Protein AF-K0VFN4-F1 (afdb_monomer_lite)

Structure (mmCIF, N/CA/C/O backbone):
data_AF-K0VFN4-F1
#
_entry.id   AF-K0VFN4-F1
#
loop_
_atom_site.group_PDB
_atom_site.id
_atom_site.type_symbol
_atom_site.label_atom_id
_atom_site.label_alt_id
_atom_site.label_comp_id
_atom_site.label_asym_id
_atom_site.label_entity_id
_atom_site.label_seq_id
_atom_site.pdbx_PDB_ins_code
_atom_site.Cartn_x
_atom_site.Cartn_y
_atom_site.Cartn_z
_atom_site.occupancy
_atom_site.B_iso_or_equiv
_atom_site.auth_seq_id
_atom_site.auth_comp_id
_atom_site.auth_asym_id
_atom_site.auth_atom_id
_atom_site.pdbx_PDB_model_num
ATOM 1 N N . LYS A 1 1 ? -16.524 -6.661 16.078 1.00 49.22 1 LYS A N 1
ATOM 2 C CA . LYS A 1 1 ? -16.972 -6.853 14.679 1.00 49.22 1 LYS A CA 1
ATOM 3 C C . LYS A 1 1 ? -15.835 -7.539 13.938 1.00 49.22 1 LYS A C 1
ATOM 5 O O . LYS A 1 1 ? -14.725 -7.024 14.002 1.00 49.22 1 LYS A O 1
ATOM 10 N N . GLN A 1 2 ? -16.067 -8.718 13.363 1.00 62.81 2 GLN A N 1
ATOM 11 C CA . GLN A 1 2 ? -15.143 -9.250 12.360 1.00 62.81 2 GLN A CA 1
ATOM 12 C C . GLN A 1 2 ? -15.271 -8.356 11.122 1.00 62.81 2 GLN A C 1
ATOM 14 O O . GLN A 1 2 ? -16.368 -7.898 10.805 1.00 62.81 2 GLN A O 1
ATOM 19 N N . HIS A 1 3 ? -14.142 -8.007 10.523 1.00 81.38 3 HIS A N 1
ATOM 20 C CA . HIS A 1 3 ? -14.084 -7.210 9.302 1.00 81.38 3 HIS A CA 1
ATOM 21 C C . HIS A 1 3 ? -13.792 -8.173 8.155 1.00 81.38 3 HIS A C 1
ATOM 23 O O . HIS A 1 3 ? -13.030 -9.114 8.368 1.00 81.38 3 HIS A O 1
ATOM 29 N N . ASP A 1 4 ? -14.389 -7.943 6.986 1.00 89.00 4 ASP A N 1
ATOM 30 C CA . ASP A 1 4 ? -14.143 -8.709 5.758 1.00 89.00 4 ASP A CA 1
ATOM 31 C C . ASP A 1 4 ? -13.223 -7.895 4.824 1.00 89.00 4 ASP A C 1
ATOM 33 O O . ASP A 1 4 ? -13.707 -7.196 3.931 1.00 89.00 4 ASP A O 1
ATOM 37 N N . PRO A 1 5 ? -11.903 -7.859 5.098 1.00 90.88 5 PRO A N 1
ATOM 38 C CA . PRO A 1 5 ? -10.933 -7.154 4.266 1.00 90.88 5 PRO A CA 1
ATOM 39 C C . PRO A 1 5 ? -10.779 -7.811 2.886 1.00 90.88 5 PRO A C 1
ATOM 41 O O . PRO A 1 5 ? -11.282 -8.904 2.619 1.00 90.88 5 PRO A O 1
ATOM 44 N N . HIS A 1 6 ? -10.016 -7.171 2.002 1.00 90.94 6 HIS A N 1
ATOM 45 C CA . HIS A 1 6 ? -9.496 -7.864 0.827 1.00 90.94 6 HIS A CA 1
ATOM 46 C C . HIS A 1 6 ? -8.668 -9.088 1.261 1.00 90.94 6 HIS A C 1
ATOM 48 O O . HIS A 1 6 ? -7.871 -8.962 2.197 1.00 90.94 6 HIS A O 1
ATOM 54 N N . PRO A 1 7 ? -8.797 -10.244 0.579 1.00 82.94 7 PRO A N 1
ATOM 55 C CA . PRO A 1 7 ? -8.041 -11.454 0.917 1.00 82.94 7 PRO A CA 1
ATOM 56 C C . PRO A 1 7 ? -6.530 -11.203 0.983 1.00 82.94 7 PRO A C 1
ATOM 58 O O . PRO A 1 7 ? -5.879 -11.574 1.956 1.00 82.94 7 PRO A O 1
ATOM 61 N N . ASP A 1 8 ? -5.999 -10.472 0.000 1.00 79.06 8 ASP A N 1
ATOM 62 C CA . ASP A 1 8 ? -4.587 -10.087 -0.074 1.00 79.06 8 ASP A CA 1
ATOM 63 C C . ASP A 1 8 ? -4.130 -9.268 1.138 1.00 79.06 8 ASP A C 1
ATOM 65 O O . ASP A 1 8 ? -3.056 -9.511 1.688 1.00 79.06 8 ASP A O 1
ATOM 69 N N . ASP A 1 9 ? -4.958 -8.325 1.592 1.00 87.94 9 ASP A N 1
ATOM 70 C CA . ASP A 1 9 ? -4.651 -7.511 2.767 1.00 87.94 9 ASP A CA 1
ATOM 71 C C . ASP A 1 9 ? -4.700 -8.354 4.042 1.00 87.94 9 ASP A C 1
ATOM 73 O O . ASP A 1 9 ? -3.823 -8.218 4.894 1.00 87.94 9 ASP A O 1
ATOM 77 N N . ALA A 1 10 ? -5.695 -9.240 4.171 1.00 88.12 10 ALA A N 1
ATOM 78 C CA . ALA A 1 10 ? -5.874 -10.098 5.340 1.00 88.12 10 ALA A CA 1
ATOM 79 C C . ALA A 1 10 ? -4.604 -10.900 5.644 1.00 88.12 10 ALA A C 1
ATOM 81 O O . ALA A 1 10 ? -4.106 -10.882 6.767 1.00 88.12 10 ALA A O 1
ATOM 82 N N . LEU A 1 11 ? -4.039 -11.530 4.613 1.00 84.94 11 LEU A N 1
ATOM 83 C CA . LEU A 1 11 ? -2.860 -12.387 4.721 1.00 84.94 11 LEU A CA 1
ATOM 84 C C . LEU A 1 11 ? -1.625 -11.606 5.167 1.00 84.94 11 LEU A C 1
ATOM 86 O O . LEU A 1 11 ? -0.914 -12.030 6.078 1.00 84.94 11 LEU A O 1
ATOM 90 N N . ILE A 1 12 ? -1.373 -10.451 4.544 1.00 84.00 12 ILE A N 1
ATOM 91 C CA . ILE A 1 12 ? -0.201 -9.627 4.859 1.00 84.00 12 ILE A CA 1
ATOM 92 C C . ILE A 1 12 ? -0.335 -8.997 6.247 1.00 84.00 12 ILE A C 1
ATOM 94 O O . ILE A 1 12 ? 0.640 -8.969 7.000 1.00 84.00 12 ILE A O 1
ATOM 98 N N . ILE A 1 13 ? -1.531 -8.526 6.613 1.00 88.50 13 ILE A N 1
ATOM 99 C CA . ILE A 1 13 ? -1.811 -7.982 7.947 1.00 88.50 13 ILE A CA 1
ATOM 100 C C . ILE A 1 13 ? -1.599 -9.061 9.015 1.00 88.50 13 ILE A C 1
ATOM 102 O O . ILE A 1 13 ? -0.969 -8.790 10.038 1.00 88.50 13 ILE A O 1
ATOM 106 N N . ASP A 1 14 ? -2.081 -10.281 8.779 1.00 85.94 14 ASP A N 1
ATOM 107 C CA . ASP A 1 14 ? -1.969 -11.391 9.726 1.00 85.94 14 ASP A CA 1
ATOM 108 C C . ASP A 1 14 ? -0.521 -11.861 9.877 1.00 85.94 14 ASP A C 1
ATOM 110 O O . ASP A 1 14 ? -0.039 -12.030 11.002 1.00 85.94 14 ASP A O 1
ATOM 114 N N . ALA A 1 15 ? 0.204 -12.006 8.766 1.00 82.94 15 ALA A N 1
ATOM 115 C CA . ALA A 1 15 ? 1.619 -12.360 8.784 1.00 82.94 15 ALA A CA 1
ATOM 116 C C . ALA A 1 15 ? 2.456 -11.312 9.525 1.00 82.94 15 ALA A C 1
ATOM 118 O O . ALA A 1 15 ? 3.245 -11.664 10.405 1.00 82.94 15 ALA A O 1
ATOM 119 N N . LEU A 1 16 ? 2.234 -10.026 9.238 1.00 83.56 16 LEU A N 1
ATOM 120 C CA . LEU A 1 16 ? 2.919 -8.936 9.923 1.00 83.56 16 LEU A CA 1
ATOM 121 C C . LEU A 1 16 ? 2.583 -8.908 11.419 1.00 83.56 16 LEU A C 1
ATOM 123 O O . LEU A 1 16 ? 3.484 -8.793 12.247 1.00 83.56 16 LEU A O 1
ATOM 127 N N . ALA A 1 17 ? 1.308 -9.042 11.786 1.00 84.31 17 ALA A N 1
ATOM 128 C CA . ALA A 1 17 ? 0.893 -9.049 13.186 1.00 84.31 17 ALA A CA 1
ATOM 129 C C . ALA A 1 17 ? 1.511 -10.224 13.963 1.00 84.31 17 ALA A C 1
ATOM 131 O O . ALA A 1 17 ? 1.925 -10.057 15.111 1.00 84.31 17 ALA A O 1
ATOM 132 N N . ASN A 1 18 ? 1.607 -11.404 13.347 1.00 81.00 18 ASN A N 1
ATOM 133 C CA . ASN A 1 18 ? 2.248 -12.570 13.954 1.00 81.00 18 ASN A CA 1
ATOM 134 C C . ASN A 1 18 ? 3.764 -12.380 14.110 1.00 81.00 18 ASN A C 1
ATOM 136 O O . ASN A 1 18 ? 4.307 -12.701 15.168 1.00 81.00 18 ASN A O 1
ATOM 140 N N . GLU A 1 19 ? 4.437 -11.792 13.119 1.00 79.88 19 GLU A N 1
ATOM 141 C CA . GLU A 1 19 ? 5.863 -11.465 13.216 1.00 79.88 19 GLU A CA 1
ATOM 142 C C . GLU A 1 19 ? 6.150 -10.386 14.276 1.00 79.88 19 GLU A C 1
ATOM 144 O O . GLU A 1 19 ? 7.112 -10.478 15.037 1.00 79.88 19 GLU A O 1
ATOM 149 N N . GLU A 1 20 ? 5.308 -9.359 14.389 1.00 78.31 20 GLU A N 1
ATOM 150 C CA . GLU A 1 20 ? 5.475 -8.340 15.430 1.00 78.31 20 GLU A CA 1
ATOM 151 C C . GLU A 1 20 ? 5.256 -8.895 16.840 1.00 78.31 20 GLU A C 1
ATOM 153 O O . GLU A 1 20 ? 5.897 -8.432 17.788 1.00 78.31 20 GLU A O 1
ATOM 158 N N . ARG A 1 21 ? 4.375 -9.894 16.981 1.00 75.06 21 ARG A N 1
ATOM 159 C CA . ARG A 1 21 ? 4.171 -10.616 18.242 1.00 75.06 21 ARG A CA 1
ATOM 160 C C . ARG A 1 21 ? 5.382 -11.467 18.617 1.00 75.06 21 ARG A C 1
ATOM 162 O O . ARG A 1 21 ? 5.698 -11.529 19.801 1.00 75.06 21 ARG A O 1
ATOM 169 N N . SER A 1 22 ? 6.057 -12.097 17.652 1.00 71.50 22 SER A N 1
ATOM 170 C CA . SER A 1 22 ? 7.244 -12.918 17.930 1.00 71.50 22 SER A CA 1
ATOM 171 C C . SER A 1 22 ? 8.485 -12.080 18.264 1.00 71.50 22 SER A C 1
ATOM 173 O O . SER A 1 22 ? 9.320 -12.516 19.050 1.00 71.50 22 SER A O 1
ATOM 175 N N . LYS A 1 23 ? 8.580 -10.845 17.751 1.00 68.12 23 LYS A N 1
ATOM 176 C CA . LYS A 1 23 ? 9.703 -9.913 17.985 1.00 68.12 23 LYS A CA 1
ATOM 177 C C . LYS A 1 23 ? 9.554 -9.012 19.232 1.00 68.12 23 LYS A C 1
ATOM 179 O O . LYS A 1 23 ? 10.126 -7.926 19.268 1.00 68.12 23 LYS A O 1
ATOM 184 N N . LEU A 1 24 ? 8.791 -9.434 20.248 1.00 56.50 24 LEU A N 1
ATOM 185 C CA . LEU A 1 24 ? 8.637 -8.756 21.555 1.00 56.50 24 LEU A CA 1
ATOM 186 C C . LEU A 1 24 ? 8.141 -7.287 21.518 1.00 56.50 24 LEU A C 1
ATOM 188 O O . LEU A 1 24 ? 8.337 -6.544 22.481 1.00 56.50 24 LEU A O 1
ATOM 192 N N . ARG A 1 25 ? 7.435 -6.836 20.465 1.00 61.25 25 ARG A N 1
ATOM 193 C CA . ARG A 1 25 ? 6.686 -5.561 20.557 1.00 61.25 25 ARG A CA 1
ATOM 194 C C . ARG A 1 25 ? 5.486 -5.723 21.501 1.00 61.25 25 ARG A C 1
ATOM 196 O O . ARG A 1 25 ? 4.937 -6.822 21.599 1.00 61.25 25 ARG A O 1
ATOM 203 N N . PRO A 1 26 ? 4.986 -4.638 22.130 1.00 65.75 26 PRO A N 1
ATOM 204 C CA . PRO A 1 26 ? 3.757 -4.701 22.914 1.00 65.75 26 PRO A CA 1
ATOM 205 C C . PRO A 1 26 ? 2.605 -5.260 22.068 1.00 65.75 26 PRO A C 1
ATOM 207 O O . PRO A 1 26 ? 2.091 -4.599 21.160 1.00 65.75 26 PRO A O 1
ATOM 210 N N . ALA A 1 27 ? 2.178 -6.489 22.374 1.00 61.78 27 ALA A N 1
ATOM 211 C CA . ALA A 1 27 ? 1.195 -7.233 21.585 1.00 61.78 27 ALA A CA 1
ATOM 212 C C . ALA A 1 27 ? -0.161 -6.511 21.459 1.00 61.78 27 ALA A C 1
ATOM 214 O O . ALA A 1 27 ? -0.949 -6.815 20.562 1.00 61.78 27 ALA A O 1
ATOM 215 N N . ALA A 1 28 ? -0.456 -5.569 22.361 1.00 64.12 28 ALA A N 1
ATOM 216 C CA . ALA A 1 28 ? -1.650 -4.731 22.318 1.00 64.12 28 ALA A CA 1
ATOM 217 C C . ALA A 1 28 ? -1.625 -3.722 21.153 1.00 64.12 28 ALA A C 1
ATOM 219 O O . ALA A 1 28 ? -2.634 -3.557 20.466 1.00 64.12 28 ALA A O 1
ATOM 220 N N . THR A 1 29 ? -0.474 -3.100 20.879 1.00 70.88 29 THR A N 1
ATOM 221 C CA . THR A 1 29 ? -0.319 -2.121 19.790 1.00 70.88 29 THR A CA 1
ATOM 222 C C . THR A 1 29 ? -0.407 -2.797 18.427 1.00 70.88 29 THR A C 1
ATOM 224 O O . THR A 1 29 ? -1.126 -2.316 17.553 1.00 70.88 29 THR A O 1
ATOM 227 N N . SER A 1 30 ? 0.244 -3.955 18.266 1.00 73.44 30 SER A N 1
ATOM 228 C CA . SER A 1 30 ? 0.202 -4.720 17.012 1.00 73.44 30 SER A CA 1
ATOM 229 C C . SER A 1 30 ? -1.220 -5.192 16.679 1.00 73.44 30 SER A C 1
ATOM 231 O O . SER A 1 30 ? -1.721 -4.941 15.585 1.00 73.44 30 SER A O 1
ATOM 233 N N . ARG A 1 31 ? -1.951 -5.749 17.659 1.00 78.75 31 ARG A N 1
ATOM 234 C CA . ARG A 1 31 ? -3.360 -6.149 17.472 1.00 78.75 31 ARG A CA 1
ATOM 235 C C . ARG A 1 31 ? -4.272 -4.978 17.116 1.00 78.75 31 ARG A C 1
ATOM 237 O O . ARG A 1 31 ? -5.148 -5.128 16.265 1.00 78.75 31 ARG A O 1
ATOM 244 N N . LYS A 1 32 ? -4.085 -3.821 17.759 1.00 82.38 32 LYS A N 1
ATOM 245 C CA . LYS A 1 32 ? -4.875 -2.618 17.468 1.00 82.38 32 LYS A CA 1
ATOM 246 C C . LYS A 1 32 ? -4.608 -2.112 16.049 1.00 82.38 32 LYS A C 1
ATOM 248 O O . LYS A 1 32 ? -5.561 -1.820 15.332 1.00 82.38 32 LYS A O 1
ATOM 253 N N . ASN A 1 33 ? -3.344 -2.085 15.627 1.00 83.38 33 ASN A N 1
ATOM 254 C CA . ASN A 1 33 ? -2.963 -1.706 14.267 1.00 83.38 33 ASN A CA 1
ATOM 255 C C . ASN A 1 33 ? -3.539 -2.670 13.227 1.00 83.38 33 ASN A C 1
ATOM 257 O O . ASN A 1 33 ? -4.196 -2.213 12.298 1.00 83.38 33 ASN A O 1
ATOM 261 N N . ALA A 1 34 ? -3.385 -3.982 13.424 1.00 87.06 34 ALA A N 1
ATOM 262 C CA . ALA A 1 34 ? -3.945 -4.996 12.533 1.00 87.06 34 ALA A CA 1
ATOM 263 C C . ALA A 1 34 ? -5.474 -4.881 12.422 1.00 87.06 34 ALA A C 1
ATOM 265 O O . ALA A 1 34 ? -6.039 -4.942 11.335 1.00 87.06 34 ALA A O 1
ATOM 266 N N . SER A 1 35 ? -6.165 -4.644 13.541 1.00 87.94 35 SER A N 1
ATOM 267 C CA . SER A 1 35 ? -7.615 -4.415 13.545 1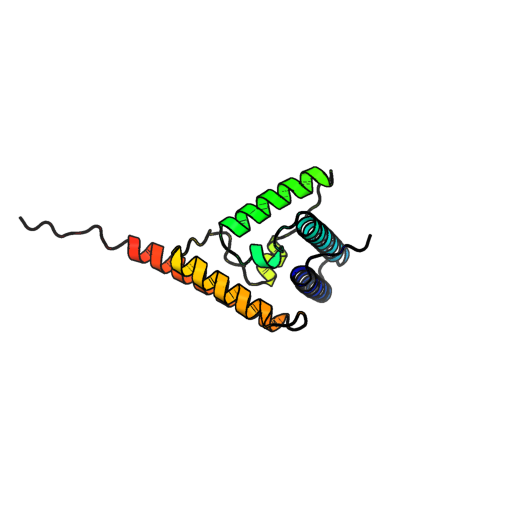.00 87.94 35 SER A CA 1
ATOM 268 C C . SER A 1 35 ? -8.009 -3.183 12.722 1.00 87.94 35 SER A C 1
ATOM 270 O O . SER A 1 35 ? -8.904 -3.258 11.881 1.00 87.94 35 SER A O 1
ATOM 272 N N . ASN A 1 36 ? -7.298 -2.066 12.899 1.00 88.56 36 ASN A N 1
ATOM 273 C CA . ASN A 1 36 ? -7.536 -0.842 12.134 1.00 88.56 36 ASN A CA 1
ATOM 274 C C . ASN A 1 36 ? -7.213 -1.015 10.637 1.00 88.56 36 ASN A C 1
ATOM 276 O O . ASN A 1 36 ? -7.934 -0.487 9.796 1.00 88.56 36 ASN A O 1
ATOM 280 N N . GLN A 1 37 ? -6.175 -1.782 10.293 1.00 90.81 37 GLN A N 1
ATOM 281 C CA . GLN A 1 37 ? -5.841 -2.110 8.903 1.00 90.81 37 GLN A CA 1
ATOM 282 C C . GLN A 1 37 ? -6.938 -2.970 8.253 1.00 90.81 37 GLN A C 1
ATOM 284 O O . GLN A 1 37 ? -7.367 -2.661 7.145 1.00 90.81 37 GLN A O 1
ATOM 289 N N . ARG A 1 38 ? -7.471 -3.986 8.954 1.00 92.50 38 ARG A N 1
ATOM 290 C CA . ARG A 1 38 ? -8.592 -4.804 8.443 1.00 92.50 38 ARG A CA 1
ATOM 291 C C . ARG A 1 38 ? -9.870 -3.986 8.270 1.00 92.50 38 ARG A C 1
ATOM 293 O O . ARG A 1 38 ? -10.584 -4.185 7.295 1.00 92.50 38 ARG A O 1
ATOM 300 N N . LYS A 1 39 ? -10.145 -3.045 9.179 1.00 91.81 39 LYS A N 1
ATOM 301 C CA . LYS A 1 39 ? -11.247 -2.081 9.032 1.00 91.81 39 LYS A CA 1
ATOM 302 C C . LYS A 1 39 ? -11.120 -1.258 7.762 1.00 91.81 39 LYS A C 1
ATOM 304 O O . LYS A 1 39 ? -12.079 -1.174 7.005 1.00 91.81 39 LYS A O 1
ATOM 309 N N . PHE A 1 40 ? -9.947 -0.666 7.549 1.00 92.62 40 PHE A N 1
ATOM 310 C CA . PHE A 1 40 ? -9.705 0.154 6.372 1.00 92.62 40 PHE A CA 1
ATOM 311 C C . PHE A 1 40 ? -9.803 -0.680 5.092 1.00 92.62 40 PHE A C 1
ATOM 313 O O . PHE A 1 40 ? -10.486 -0.280 4.162 1.00 92.62 40 PHE A O 1
ATOM 320 N N . SER A 1 41 ? -9.230 -1.884 5.068 1.00 93.56 41 SER A N 1
ATOM 321 C CA . SER A 1 41 ? -9.357 -2.796 3.925 1.00 93.56 41 SER A CA 1
ATOM 322 C C . SER A 1 41 ? -10.810 -3.213 3.650 1.00 93.56 41 SER A C 1
ATOM 324 O O . SER A 1 41 ? -11.240 -3.224 2.502 1.00 93.56 41 SER A O 1
ATOM 326 N N . ALA A 1 42 ? -11.608 -3.483 4.687 1.00 93.94 42 ALA A N 1
ATOM 327 C CA . ALA A 1 42 ? -13.031 -3.786 4.523 1.00 93.94 42 ALA A CA 1
ATOM 328 C C . ALA A 1 42 ? -13.832 -2.574 4.015 1.00 93.94 42 ALA A C 1
ATOM 330 O O . ALA A 1 42 ? -14.748 -2.729 3.211 1.00 93.94 42 ALA A O 1
ATOM 331 N N . TRP A 1 43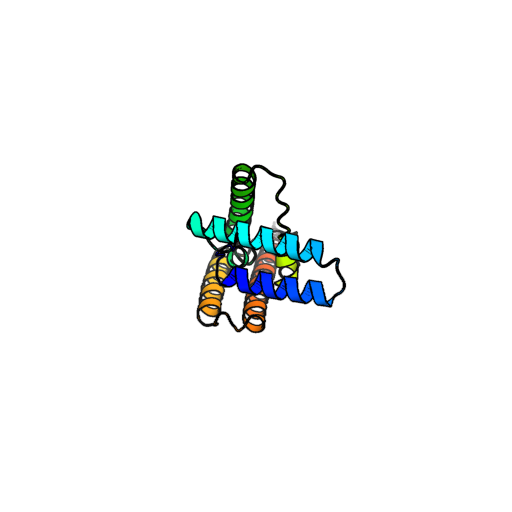 ? -13.476 -1.364 4.459 1.00 94.38 43 TRP A N 1
ATOM 332 C CA . TRP A 1 43 ? -14.034 -0.120 3.929 1.00 94.38 43 TRP A CA 1
ATOM 333 C C . TRP A 1 43 ? -13.702 0.029 2.441 1.00 94.38 43 TRP A C 1
ATOM 335 O O . TRP A 1 43 ? -14.604 0.220 1.638 1.00 94.38 43 TRP A O 1
ATOM 345 N N . LEU A 1 44 ? -12.443 -0.177 2.048 1.00 94.25 44 LEU A N 1
ATOM 346 C CA . LEU A 1 44 ? -12.024 -0.142 0.644 1.00 94.25 44 LEU A CA 1
ATOM 347 C C . LEU A 1 44 ? -12.808 -1.130 -0.218 1.00 94.25 44 LEU A C 1
ATOM 349 O O . LEU A 1 44 ? -13.334 -0.742 -1.259 1.00 94.25 44 LEU A O 1
ATOM 353 N N . LYS A 1 45 ? -12.962 -2.368 0.260 1.00 93.69 45 LYS A N 1
ATOM 354 C CA . LYS A 1 45 ? -13.745 -3.406 -0.416 1.00 93.69 45 LYS A CA 1
ATOM 355 C C . LYS A 1 45 ? -15.198 -2.976 -0.619 1.00 93.69 45 LYS A C 1
ATOM 357 O O . LYS A 1 45 ? -15.745 -3.165 -1.701 1.00 93.69 45 LYS A O 1
ATOM 362 N N . ARG A 1 46 ? -15.810 -2.374 0.404 1.00 93.88 46 ARG A N 1
ATOM 363 C CA . ARG A 1 46 ? -17.187 -1.862 0.354 1.00 93.88 46 ARG A CA 1
ATOM 364 C C . ARG A 1 46 ? -17.342 -0.704 -0.634 1.00 93.88 46 ARG A C 1
ATOM 366 O O . ARG A 1 46 ? -18.340 -0.657 -1.339 1.00 93.88 46 ARG A O 1
ATOM 373 N N . GLU A 1 47 ? -16.358 0.185 -0.707 1.00 93.38 47 GLU A N 1
ATOM 374 C CA . GLU A 1 47 ? -16.341 1.311 -1.650 1.00 93.38 47 GLU A CA 1
ATOM 375 C C . GLU A 1 47 ? -15.917 0.904 -3.079 1.00 93.38 47 GLU A C 1
ATOM 377 O O . GLU A 1 47 ? -15.769 1.765 -3.943 1.00 93.38 47 GLU A O 1
ATOM 382 N N . GLY A 1 48 ? -15.685 -0.390 -3.346 1.00 91.38 48 GLY A N 1
ATOM 383 C CA . GLY A 1 48 ? -15.255 -0.881 -4.661 1.00 91.38 48 GLY A CA 1
ATOM 384 C C . GLY A 1 48 ? -13.823 -0.483 -5.039 1.00 91.38 48 GLY A C 1
ATOM 385 O O . GLY A 1 48 ? -13.492 -0.392 -6.219 1.00 91.38 48 GLY A O 1
ATOM 386 N N . ARG A 1 49 ? -12.975 -0.212 -4.044 1.00 92.88 49 ARG A N 1
ATOM 387 C CA . ARG A 1 49 ? -11.602 0.275 -4.217 1.00 92.88 49 ARG A CA 1
ATOM 388 C C . ARG A 1 49 ? -10.600 -0.875 -4.151 1.00 92.88 49 ARG A C 1
ATOM 390 O O . ARG A 1 49 ? -10.880 -1.938 -3.605 1.00 92.88 49 ARG A O 1
ATOM 397 N N . GLU A 1 50 ? -9.408 -0.659 -4.703 1.00 88.56 50 GLU A N 1
ATOM 398 C CA . GLU A 1 50 ? -8.343 -1.666 -4.679 1.00 88.56 50 GLU A CA 1
ATOM 399 C C . GLU A 1 50 ? -7.790 -1.901 -3.261 1.00 88.56 50 GLU A C 1
ATOM 401 O O . GLU A 1 50 ? -7.885 -1.047 -2.374 1.00 88.56 50 GLU A O 1
ATOM 406 N N . SER A 1 51 ? -7.140 -3.048 -3.057 1.00 90.75 51 SER A N 1
ATOM 407 C CA . SER A 1 51 ? -6.555 -3.425 -1.767 1.00 90.75 51 SER A CA 1
ATOM 408 C C . SER A 1 51 ? -5.445 -2.468 -1.311 1.00 90.75 51 SER A C 1
ATOM 410 O O . SER A 1 51 ? -4.848 -1.728 -2.105 1.00 90.75 51 SER A O 1
ATOM 412 N N . ILE A 1 52 ? -5.147 -2.485 -0.010 1.00 90.94 52 ILE A N 1
ATOM 413 C CA . ILE A 1 52 ? -4.037 -1.724 0.574 1.00 90.94 52 ILE A CA 1
ATOM 414 C C . ILE A 1 52 ? -2.717 -2.210 -0.028 1.00 90.94 52 ILE A C 1
ATOM 416 O O . ILE A 1 52 ? -1.911 -1.398 -0.471 1.00 90.94 52 ILE A O 1
ATOM 420 N N . VAL A 1 53 ? -2.494 -3.525 -0.063 1.00 84.38 53 VAL A N 1
ATOM 421 C CA . VAL A 1 53 ? -1.242 -4.144 -0.523 1.00 84.38 53 VAL A CA 1
ATOM 422 C C . VAL A 1 53 ? -0.966 -3.821 -1.991 1.00 84.38 53 VAL A C 1
ATOM 424 O O . VAL A 1 53 ? 0.153 -3.412 -2.311 1.00 84.38 53 VAL A O 1
ATOM 427 N N . SER A 1 54 ? -1.979 -3.927 -2.862 1.00 82.88 54 SER A N 1
ATOM 428 C CA . SER A 1 54 ? -1.852 -3.599 -4.291 1.00 82.88 54 SER A CA 1
ATOM 429 C C . SER A 1 54 ? -1.398 -2.156 -4.480 1.00 82.88 54 SER A C 1
ATOM 431 O O . SER A 1 54 ? -0.467 -1.879 -5.226 1.00 82.88 54 SER A O 1
ATOM 433 N N . ARG A 1 55 ? -1.988 -1.223 -3.728 1.00 85.31 55 ARG A N 1
ATOM 434 C CA . ARG A 1 55 ? -1.703 0.207 -3.888 1.00 85.31 55 ARG A CA 1
ATOM 435 C C . ARG A 1 55 ? -0.466 0.687 -3.151 1.00 85.31 55 ARG A C 1
ATOM 437 O O . ARG A 1 55 ? 0.180 1.628 -3.594 1.00 85.31 55 ARG A O 1
ATOM 444 N N . LEU A 1 56 ? -0.086 0.029 -2.058 1.00 83.25 56 LEU A N 1
ATOM 445 C CA . LEU A 1 56 ? 1.187 0.277 -1.378 1.00 83.25 56 LEU A CA 1
ATOM 446 C C . LEU A 1 56 ? 2.395 -0.083 -2.241 1.00 83.25 56 LEU A C 1
ATOM 448 O O . LEU A 1 56 ? 3.464 0.495 -2.064 1.00 83.25 56 LEU A O 1
ATOM 452 N N . THR A 1 57 ? 2.220 -1.044 -3.140 1.00 71.69 57 THR A N 1
ATOM 453 C CA . THR A 1 57 ? 3.264 -1.566 -4.028 1.00 71.69 57 THR A CA 1
ATOM 454 C C . THR A 1 57 ? 3.017 -1.207 -5.491 1.00 71.69 57 THR A C 1
ATOM 456 O O . THR A 1 57 ? 3.726 -1.699 -6.370 1.00 71.69 57 THR A O 1
ATOM 459 N N . GLY A 1 58 ? 2.027 -0.349 -5.729 1.00 70.88 58 GLY A N 1
ATOM 460 C CA . GLY A 1 58 ? 1.587 0.140 -7.025 1.00 70.88 58 GLY A CA 1
ATOM 461 C C . GLY A 1 58 ? 2.243 1.461 -7.429 1.00 70.88 58 GLY A C 1
ATOM 462 O O . GLY A 1 58 ? 3.278 1.851 -6.876 1.00 70.88 58 GLY A O 1
ATOM 463 N N . THR A 1 59 ? 1.632 2.153 -8.391 1.00 70.88 59 THR A N 1
ATOM 464 C CA . THR A 1 59 ? 2.096 3.451 -8.910 1.00 70.88 59 THR A CA 1
ATOM 465 C C . THR A 1 59 ? 1.997 4.588 -7.896 1.00 70.88 59 THR A C 1
ATOM 467 O O . THR A 1 59 ? 1.342 4.480 -6.856 1.00 70.88 59 THR A O 1
ATOM 470 N N . ASP A 1 60 ? 2.606 5.729 -8.221 1.00 72.00 60 ASP A N 1
ATOM 471 C CA . ASP A 1 60 ? 2.445 6.961 -7.448 1.00 72.00 60 ASP A CA 1
ATOM 472 C C . ASP A 1 60 ? 0.975 7.421 -7.408 1.00 72.00 60 ASP A C 1
ATOM 474 O O . ASP A 1 60 ? 0.522 7.953 -6.395 1.00 72.00 60 ASP A O 1
ATOM 478 N N . GLU A 1 61 ? 0.196 7.213 -8.473 1.00 74.38 61 GLU A N 1
ATOM 479 C CA . GLU A 1 61 ? -1.253 7.465 -8.502 1.00 74.38 61 GLU A CA 1
ATOM 480 C C . GLU A 1 61 ? -1.992 6.529 -7.548 1.00 74.38 61 GLU A C 1
ATOM 482 O O . GLU A 1 61 ? -2.813 6.993 -6.760 1.00 74.38 61 GLU A O 1
ATOM 487 N N . GLN A 1 62 ? -1.672 5.233 -7.553 1.00 80.88 62 GLN A N 1
ATOM 488 C CA . GLN A 1 62 ? -2.276 4.263 -6.637 1.00 80.88 62 GLN A CA 1
ATOM 489 C C . GLN A 1 62 ? -1.940 4.582 -5.176 1.00 80.88 62 GLN A C 1
ATOM 491 O O . GLN A 1 62 ? -2.812 4.524 -4.305 1.00 80.88 62 GLN A O 1
ATOM 496 N N . GLN A 1 63 ? -0.701 4.989 -4.898 1.00 82.00 63 GLN A N 1
ATOM 497 C CA . GLN A 1 63 ? -0.288 5.420 -3.566 1.00 82.00 63 GLN A CA 1
ATOM 498 C C . GLN A 1 63 ? -0.971 6.721 -3.132 1.00 82.00 63 GLN A C 1
ATOM 500 O O . GLN A 1 63 ? -1.383 6.830 -1.974 1.00 82.00 63 GLN A O 1
ATOM 505 N N . ARG A 1 64 ? -1.111 7.699 -4.036 1.00 81.75 64 ARG A N 1
ATOM 506 C CA . ARG A 1 64 ? -1.851 8.947 -3.783 1.00 81.75 64 ARG A CA 1
ATOM 507 C C . ARG A 1 64 ? -3.328 8.668 -3.521 1.00 81.75 64 ARG A C 1
ATOM 509 O O . ARG A 1 64 ? -3.845 9.098 -2.494 1.00 81.75 64 ARG A O 1
ATOM 516 N N . SER A 1 65 ? -3.957 7.853 -4.364 1.00 88.12 65 SER A N 1
ATOM 517 C CA . SER A 1 65 ? -5.334 7.383 -4.189 1.00 88.12 65 SER A CA 1
ATOM 518 C C . SER A 1 65 ? -5.528 6.698 -2.832 1.00 88.12 65 SER A C 1
ATOM 520 O O . SER A 1 65 ? -6.485 6.994 -2.121 1.00 88.12 65 SER A O 1
ATOM 522 N N . LEU A 1 66 ? -4.588 5.850 -2.400 1.00 90.94 66 LEU A N 1
ATOM 523 C CA . LEU A 1 66 ? -4.650 5.212 -1.082 1.00 90.94 66 LEU A CA 1
ATOM 524 C C . LEU A 1 66 ? -4.607 6.233 0.069 1.00 90.94 66 LEU A C 1
ATOM 526 O O . LEU A 1 66 ? -5.290 6.049 1.077 1.00 90.94 66 LEU A O 1
ATOM 530 N N . GLN A 1 67 ? -3.822 7.308 -0.060 1.00 87.81 67 GLN A N 1
ATOM 531 C CA . GLN A 1 67 ? -3.784 8.380 0.941 1.00 87.81 67 GLN A CA 1
ATOM 532 C C . GLN A 1 67 ? -5.086 9.186 0.977 1.00 87.81 67 GLN A C 1
ATOM 534 O O . GLN A 1 67 ? -5.556 9.538 2.061 1.00 87.81 67 GLN A O 1
ATOM 539 N N . GLU A 1 68 ? -5.669 9.482 -0.181 1.00 90.88 68 GLU A N 1
ATOM 540 C CA . GLU A 1 68 ? -6.961 10.168 -0.289 1.00 90.88 68 GLU A CA 1
ATOM 541 C C . GLU A 1 68 ? -8.078 9.340 0.349 1.00 90.88 68 GLU A C 1
ATOM 543 O O . GLU A 1 68 ? -8.831 9.839 1.189 1.00 90.88 68 GLU A O 1
ATOM 548 N N . ASP A 1 69 ? -8.100 8.047 0.055 1.00 93.44 69 ASP A N 1
ATOM 549 C CA . ASP A 1 69 ? -9.044 7.094 0.627 1.00 93.44 69 ASP A CA 1
ATOM 550 C C . ASP A 1 69 ? -8.883 6.942 2.129 1.00 93.44 69 ASP A C 1
ATOM 552 O O . ASP A 1 69 ? -9.864 6.876 2.867 1.00 93.44 69 ASP A O 1
ATOM 556 N N . PHE A 1 70 ? -7.644 6.955 2.613 1.00 89.56 70 PHE A N 1
ATOM 557 C CA . PHE A 1 70 ? -7.382 6.931 4.042 1.00 89.56 70 PHE A CA 1
ATOM 558 C C . PHE A 1 70 ? -7.923 8.185 4.750 1.00 89.56 70 PHE A C 1
ATOM 560 O O . PHE A 1 70 ? -8.466 8.099 5.860 1.00 89.56 70 PHE A O 1
ATOM 567 N N . ARG A 1 71 ? -7.838 9.358 4.104 1.00 89.00 71 ARG A N 1
ATOM 568 C CA . ARG A 1 71 ? -8.451 10.598 4.610 1.00 89.00 71 ARG A CA 1
ATOM 569 C C . ARG A 1 71 ? -9.977 10.500 4.620 1.00 89.00 71 ARG A C 1
ATOM 571 O O . ARG A 1 71 ? -10.583 10.939 5.597 1.00 89.00 71 ARG A O 1
ATOM 578 N N . ALA A 1 72 ? -10.589 9.931 3.582 1.00 91.62 72 ALA A N 1
ATOM 579 C CA . ALA A 1 72 ? -12.037 9.721 3.514 1.00 91.62 72 ALA A CA 1
ATOM 580 C C . ALA A 1 72 ? -12.523 8.763 4.615 1.00 91.62 72 ALA A C 1
ATOM 582 O O . ALA A 1 72 ? -13.395 9.124 5.404 1.00 91.62 72 ALA A O 1
ATOM 583 N N . PHE A 1 73 ? -11.868 7.612 4.759 1.00 90.38 73 PHE A N 1
ATOM 584 C CA . PHE A 1 73 ? -12.137 6.640 5.819 1.00 90.38 73 PHE A CA 1
ATOM 585 C C . PHE A 1 73 ? -12.050 7.257 7.222 1.00 90.38 73 PHE A C 1
ATOM 587 O O . PHE A 1 73 ? -12.921 7.043 8.064 1.00 90.38 73 PHE A O 1
ATOM 594 N N . THR A 1 74 ? -11.014 8.062 7.482 1.00 86.94 74 THR A N 1
ATOM 595 C CA . THR A 1 74 ? -10.827 8.700 8.796 1.00 86.94 74 THR A CA 1
ATOM 596 C C . THR A 1 74 ? -11.922 9.727 9.098 1.00 86.94 74 THR A C 1
ATOM 598 O O . THR A 1 74 ? -12.320 9.870 10.255 1.00 86.94 74 THR A O 1
ATOM 601 N N . LYS A 1 75 ? -12.429 10.429 8.073 1.00 86.94 75 LYS A N 1
ATOM 602 C CA . LYS A 1 75 ? -13.578 11.336 8.218 1.00 86.94 75 LYS A CA 1
ATOM 603 C C . LYS A 1 75 ? -14.860 10.569 8.558 1.00 86.94 75 LYS A C 1
ATOM 605 O O . LYS A 1 75 ? -15.619 11.041 9.395 1.00 86.94 75 LYS A O 1
ATOM 610 N N . GLU A 1 76 ? -15.074 9.397 7.961 1.00 87.50 76 GLU A N 1
ATOM 611 C CA . GLU A 1 76 ? -16.273 8.576 8.186 1.00 87.50 76 GLU A CA 1
ATOM 612 C C . GLU A 1 76 ? -16.284 7.876 9.558 1.00 87.50 76 GLU A C 1
ATOM 614 O O . GLU A 1 76 ? -17.289 7.922 10.260 1.00 87.50 76 GLU A O 1
ATOM 619 N N . GLU A 1 77 ? -15.173 7.268 9.998 1.00 80.88 77 GLU A N 1
ATOM 620 C CA . GLU A 1 77 ? -15.119 6.563 11.299 1.00 80.88 77 GLU A CA 1
ATOM 621 C C . GLU A 1 77 ? -15.147 7.514 12.517 1.00 80.88 77 GLU A C 1
ATOM 623 O O . GLU A 1 77 ? -15.292 7.058 13.656 1.00 80.88 77 GLU A O 1
ATOM 628 N N . GLY A 1 78 ? -14.991 8.828 12.319 1.00 66.75 78 GLY A N 1
ATOM 629 C CA . GLY A 1 78 ? -15.213 9.840 13.361 1.00 66.75 78 GLY A CA 1
ATOM 630 C C . GLY A 1 78 ? -14.248 9.802 14.558 1.00 66.75 78 GLY A C 1
ATOM 631 O O . GLY A 1 78 ? -14.545 10.366 15.611 1.00 66.75 78 GLY A O 1
ATOM 632 N N . LYS A 1 79 ? -13.082 9.150 14.442 1.00 63.34 79 LYS A N 1
ATOM 633 C CA . LYS A 1 79 ? -12.033 9.087 15.484 1.00 63.34 79 LYS A CA 1
ATOM 634 C C . LYS A 1 79 ? -10.639 9.109 14.855 1.00 63.34 79 LYS A C 1
ATOM 636 O O . LYS A 1 79 ? -10.476 8.738 13.698 1.00 63.34 79 LYS A O 1
ATOM 641 N N . LYS A 1 80 ? -9.607 9.457 15.644 1.00 63.88 80 LYS A N 1
ATOM 642 C CA . LYS A 1 80 ? -8.181 9.239 15.308 1.00 63.88 80 LYS A CA 1
ATOM 643 C C . LYS A 1 80 ? -7.887 7.733 15.185 1.00 63.88 80 LYS A C 1
ATOM 645 O O . LYS A 1 80 ? -7.266 7.131 16.064 1.00 63.88 80 LYS A O 1
ATOM 650 N N . VAL A 1 81 ? -8.371 7.093 14.125 1.00 63.50 81 VAL A N 1
ATOM 651 C CA . VAL A 1 81 ? -7.986 5.730 13.770 1.00 63.50 81 VAL A CA 1
ATOM 652 C C . VAL A 1 81 ? -6.577 5.814 13.201 1.00 63.50 81 VAL A C 1
ATOM 654 O O . VAL A 1 81 ? -6.362 6.222 12.067 1.00 63.50 81 VAL A O 1
ATOM 657 N N . VAL A 1 82 ? -5.591 5.460 14.021 1.00 67.44 82 VAL A N 1
ATOM 658 C CA . VAL A 1 82 ? -4.215 5.321 13.549 1.00 67.44 82 VAL A CA 1
ATOM 659 C C . VAL A 1 82 ? -4.125 3.987 12.809 1.00 67.44 82 VAL A C 1
ATOM 661 O O . VAL A 1 82 ? -4.114 2.923 13.433 1.00 67.44 82 VAL A O 1
ATOM 664 N N . VAL A 1 83 ? -4.111 4.044 11.479 1.00 69.62 83 VAL A N 1
ATOM 665 C CA . VAL A 1 83 ? -3.694 2.931 10.619 1.00 69.62 83 VAL A CA 1
ATOM 666 C C . VAL A 1 83 ? -2.238 3.192 10.256 1.00 69.62 83 VAL A C 1
ATOM 668 O O . VAL A 1 83 ? -1.938 4.092 9.479 1.00 69.62 83 VAL A O 1
ATOM 671 N N . SER A 1 84 ? -1.310 2.433 10.835 1.00 75.38 84 SER A N 1
ATOM 672 C CA . SER A 1 84 ? 0.091 2.512 10.415 1.00 75.38 84 SER A CA 1
ATOM 673 C C . SER A 1 84 ? 0.265 1.726 9.114 1.00 75.38 84 SER A C 1
ATOM 675 O O . SER A 1 84 ? 0.333 0.496 9.132 1.00 75.38 84 SER A O 1
ATOM 677 N N . LEU A 1 85 ? 0.292 2.431 7.980 1.00 83.56 85 LEU A N 1
ATOM 678 C CA . LEU A 1 85 ? 0.591 1.847 6.666 1.00 83.56 85 LEU A CA 1
ATOM 679 C C . LEU A 1 85 ? 2.100 1.685 6.438 1.00 83.56 85 LEU A C 1
ATOM 681 O O . LEU A 1 85 ? 2.517 0.794 5.703 1.00 83.56 85 LEU A O 1
ATOM 685 N N . ASP A 1 86 ? 2.924 2.478 7.124 1.00 78.19 86 ASP A N 1
ATOM 686 C CA . ASP A 1 86 ? 4.388 2.426 7.012 1.00 78.19 86 ASP A CA 1
ATOM 687 C C . ASP A 1 86 ? 4.949 1.057 7.378 1.00 78.19 86 ASP A C 1
ATOM 689 O O . ASP A 1 86 ? 5.900 0.578 6.766 1.00 78.19 86 ASP A O 1
ATOM 693 N N . ARG A 1 87 ? 4.331 0.382 8.349 1.00 77.88 87 ARG A N 1
ATOM 694 C CA . ARG A 1 87 ? 4.778 -0.947 8.756 1.00 77.88 87 ARG A CA 1
ATOM 695 C C . ARG A 1 87 ? 4.480 -2.010 7.702 1.00 77.88 87 ARG A C 1
ATOM 697 O O . ARG A 1 87 ? 5.318 -2.876 7.473 1.00 77.88 87 ARG A O 1
ATOM 704 N N . LEU A 1 88 ? 3.325 -1.916 7.038 1.00 82.06 88 LEU A N 1
ATOM 705 C CA . LEU A 1 88 ? 3.001 -2.766 5.890 1.00 82.06 88 LEU A CA 1
ATOM 706 C C . LEU A 1 88 ? 3.970 -2.492 4.737 1.00 82.06 88 LEU A C 1
ATOM 708 O O . LEU A 1 88 ? 4.482 -3.437 4.148 1.00 82.06 88 LEU A O 1
ATOM 712 N N . ARG A 1 89 ? 4.305 -1.221 4.479 1.00 78.69 89 ARG A N 1
ATOM 713 C CA . ARG A 1 89 ? 5.332 -0.848 3.493 1.00 78.69 89 ARG A CA 1
ATOM 714 C C . ARG A 1 89 ? 6.679 -1.499 3.804 1.00 78.69 89 ARG A C 1
ATOM 716 O O . ARG A 1 89 ? 7.233 -2.171 2.943 1.00 78.69 89 ARG A O 1
ATOM 723 N N . GLN A 1 90 ? 7.171 -1.358 5.036 1.00 75.81 90 GLN A N 1
ATOM 724 C CA . GLN A 1 90 ? 8.435 -1.973 5.460 1.00 75.81 90 GLN A CA 1
ATOM 725 C C . GLN A 1 90 ? 8.413 -3.491 5.291 1.00 75.81 90 GLN A C 1
ATOM 727 O O . GLN A 1 90 ? 9.318 -4.089 4.716 1.00 75.81 90 GLN A O 1
ATOM 732 N N . TYR A 1 91 ? 7.331 -4.122 5.744 1.00 77.38 91 TYR A N 1
ATOM 733 C CA . TYR A 1 91 ? 7.184 -5.567 5.676 1.00 77.38 91 TYR A CA 1
ATOM 734 C C . TYR A 1 91 ? 7.181 -6.106 4.246 1.00 77.38 91 TYR A C 1
ATOM 736 O O . TYR A 1 91 ? 7.766 -7.158 3.983 1.00 77.38 91 TYR A O 1
ATOM 744 N N . LEU A 1 92 ? 6.560 -5.374 3.326 1.00 74.31 92 LEU A N 1
ATOM 745 C CA . LEU A 1 92 ? 6.524 -5.683 1.900 1.00 74.31 92 LEU A CA 1
ATOM 746 C C . LEU A 1 92 ? 7.824 -5.314 1.172 1.00 74.31 92 LEU A C 1
ATOM 748 O O . LEU A 1 92 ? 7.837 -5.358 -0.050 1.00 74.31 92 LEU A O 1
ATOM 752 N N . GLY A 1 93 ? 8.878 -4.913 1.899 1.00 63.69 93 GLY A N 1
ATOM 753 C CA . GLY A 1 93 ? 10.145 -4.428 1.345 1.00 63.69 93 GLY A CA 1
ATOM 754 C C . GLY A 1 93 ? 9.999 -3.183 0.467 1.00 63.69 93 GLY A C 1
ATOM 755 O O . GLY A 1 93 ? 10.915 -2.815 -0.265 1.00 63.69 93 GLY A O 1
ATOM 756 N N . ALA A 1 94 ? 8.889 -2.458 0.617 1.00 57.12 94 ALA A N 1
ATOM 757 C CA . ALA A 1 94 ? 8.688 -1.121 0.073 1.00 57.12 94 ALA A CA 1
ATOM 758 C C . ALA A 1 94 ? 9.390 -0.046 0.935 1.00 57.12 94 ALA A C 1
ATOM 760 O O . ALA A 1 94 ? 8.947 1.099 1.000 1.00 57.12 94 ALA A O 1
ATOM 761 N N . GLU A 1 95 ? 10.496 -0.396 1.606 1.00 46.25 95 GLU A N 1
ATOM 762 C CA . GLU A 1 95 ? 11.268 0.478 2.508 1.00 46.25 95 GLU A CA 1
ATOM 763 C C . GLU A 1 95 ? 11.859 1.718 1.804 1.00 46.25 95 GLU A C 1
ATOM 765 O O . GLU A 1 95 ? 12.242 2.684 2.457 1.00 46.25 95 GLU A O 1
ATOM 770 N N . SER A 1 96 ? 11.861 1.750 0.469 1.00 44.38 96 SER A N 1
ATOM 771 C CA . SER A 1 96 ? 12.370 2.852 -0.357 1.00 44.38 96 SER A CA 1
ATOM 772 C C . SER A 1 96 ? 11.249 3.729 -0.949 1.00 44.38 96 SER A C 1
ATOM 774 O O . SER A 1 96 ? 11.185 3.886 -2.161 1.00 44.38 96 SER A O 1
ATOM 776 N N . GLN A 1 97 ? 10.344 4.288 -0.138 1.00 48.31 97 GLN A N 1
ATOM 777 C CA . GLN A 1 97 ? 9.205 5.098 -0.639 1.00 48.31 97 GLN A CA 1
ATOM 778 C C . GLN A 1 97 ? 9.153 6.546 -0.103 1.00 48.31 97 GLN A C 1
ATOM 780 O O . GLN A 1 97 ? 8.188 7.258 -0.358 1.00 48.31 97 GLN A O 1
ATOM 785 N N . LEU A 1 98 ? 10.175 7.039 0.615 1.00 41.44 98 LEU A N 1
ATOM 786 C CA . LEU A 1 98 ? 10.294 8.490 0.889 1.00 41.44 98 LEU A CA 1
ATOM 787 C C . LEU A 1 98 ? 10.868 9.281 -0.299 1.00 41.44 98 LEU A C 1
ATOM 789 O O . LEU A 1 98 ? 10.917 10.508 -0.264 1.00 41.44 98 LEU A O 1
ATOM 793 N N . LYS A 1 99 ? 11.261 8.595 -1.374 1.00 50.28 99 LYS A N 1
ATOM 794 C CA . LYS A 1 99 ? 11.387 9.195 -2.700 1.00 50.28 99 LYS A CA 1
ATOM 795 C C . LYS A 1 99 ? 10.286 8.586 -3.560 1.00 50.28 99 LYS A C 1
ATOM 797 O O . LYS A 1 99 ? 10.286 7.375 -3.745 1.00 50.28 99 LYS A O 1
ATOM 802 N N . GLN A 1 100 ? 9.364 9.414 -4.055 1.00 57.81 100 GLN A N 1
ATOM 803 C CA . GLN A 1 100 ? 8.500 9.022 -5.168 1.00 57.81 100 GLN A CA 1
ATOM 804 C C . GLN A 1 10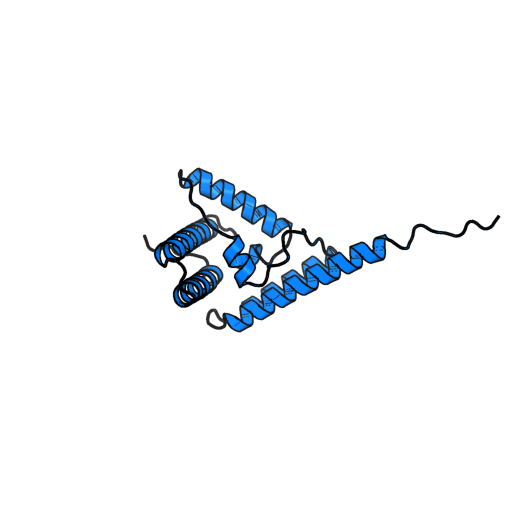0 ? 9.407 8.542 -6.301 1.00 57.81 100 GLN A C 1
ATOM 806 O O . GLN A 1 100 ? 10.295 9.277 -6.755 1.00 57.81 100 GLN A O 1
ATOM 811 N N . HIS A 1 101 ? 9.240 7.281 -6.682 1.00 64.44 101 HIS A N 1
ATOM 812 C CA . HIS A 1 101 ? 9.900 6.729 -7.847 1.00 64.44 101 HIS A CA 1
ATOM 813 C C . HIS A 1 101 ? 8.935 6.908 -8.990 1.00 64.44 101 HIS A C 1
ATOM 815 O O . HIS A 1 101 ? 7.903 6.251 -9.032 1.00 64.44 101 HIS A O 1
ATOM 821 N N . ASN A 1 102 ? 9.294 7.799 -9.899 1.00 73.25 102 ASN A N 1
ATOM 822 C CA . ASN A 1 102 ? 8.494 8.062 -11.071 1.00 73.25 102 ASN A CA 1
ATOM 823 C C . ASN A 1 102 ? 9.230 7.381 -12.243 1.00 73.25 102 ASN A C 1
ATOM 825 O O . ASN A 1 102 ? 10.132 7.973 -12.832 1.00 73.25 102 ASN A O 1
ATOM 829 N N . PRO A 1 103 ? 9.000 6.072 -12.467 1.00 80.00 103 PRO A N 1
ATOM 830 C CA . PRO A 1 103 ? 9.583 5.355 -13.599 1.00 80.00 103 PRO A CA 1
ATOM 831 C C . PRO A 1 103 ? 9.130 5.979 -14.926 1.00 80.00 103 PRO A C 1
ATOM 833 O O . PRO A 1 103 ? 8.270 6.862 -14.957 1.00 80.00 103 PRO A O 1
ATOM 836 N N . TYR A 1 104 ? 9.687 5.520 -16.043 1.00 82.50 104 TYR A N 1
ATOM 837 C CA . TYR A 1 104 ? 9.086 5.822 -17.339 1.00 82.50 104 TYR A CA 1
ATOM 838 C C . TYR A 1 104 ? 7.625 5.333 -17.376 1.00 82.50 104 TYR A C 1
ATOM 840 O O . TYR A 1 104 ? 7.334 4.274 -16.811 1.00 82.50 104 TYR A O 1
ATOM 848 N N . PRO A 1 105 ? 6.703 6.070 -18.026 1.00 79.44 105 PRO A N 1
ATOM 849 C CA . PRO A 1 105 ? 5.292 5.684 -18.086 1.00 79.44 105 PRO A CA 1
ATOM 850 C C . PRO A 1 105 ? 5.075 4.263 -18.624 1.00 79.44 105 PRO A C 1
ATOM 852 O O . PRO A 1 105 ? 4.309 3.500 -18.040 1.00 79.44 105 PRO A O 1
ATOM 855 N N . ASP A 1 106 ? 5.807 3.878 -19.672 1.00 83.44 106 ASP A N 1
ATOM 856 C CA . ASP A 1 106 ? 5.710 2.542 -20.273 1.00 83.44 106 ASP A CA 1
ATOM 857 C C . ASP A 1 106 ? 6.185 1.446 -19.308 1.00 83.44 106 ASP A C 1
ATOM 859 O O . ASP A 1 106 ? 5.520 0.421 -19.134 1.00 83.44 106 ASP A O 1
ATOM 863 N N . ASP A 1 107 ? 7.297 1.693 -18.609 1.00 83.88 107 ASP A N 1
ATOM 864 C CA . ASP A 1 107 ? 7.823 0.778 -17.595 1.00 83.88 107 ASP A CA 1
ATOM 865 C C . ASP A 1 107 ? 6.833 0.605 -16.438 1.00 83.88 107 ASP A C 1
ATOM 867 O O . ASP A 1 107 ? 6.673 -0.504 -15.930 1.00 83.88 107 ASP A O 1
ATOM 871 N N . ALA A 1 108 ? 6.151 1.679 -16.019 1.00 79.94 108 ALA A N 1
ATOM 872 C CA . ALA A 1 108 ? 5.144 1.623 -14.961 1.00 79.94 108 ALA A CA 1
ATOM 873 C C . ALA A 1 108 ? 4.024 0.637 -15.320 1.00 79.94 108 ALA A C 1
ATOM 875 O O . ALA A 1 108 ? 3.740 -0.283 -14.552 1.00 79.94 108 ALA A O 1
ATOM 876 N N . LEU A 1 109 ? 3.463 0.778 -16.525 1.00 82.94 109 LEU A N 1
ATOM 877 C CA . LEU A 1 109 ? 2.381 -0.069 -17.025 1.00 82.94 109 LEU A CA 1
ATOM 878 C C . LEU A 1 109 ? 2.814 -1.536 -17.166 1.00 82.94 109 LEU A C 1
ATOM 880 O O . LEU A 1 109 ? 2.066 -2.448 -16.795 1.00 82.94 109 LEU A O 1
ATOM 884 N N . MET A 1 110 ? 4.030 -1.788 -17.663 1.00 87.12 110 MET A N 1
ATOM 885 C CA . MET A 1 110 ? 4.565 -3.151 -17.761 1.00 87.12 110 MET A CA 1
ATOM 886 C C . MET A 1 110 ? 4.801 -3.782 -16.387 1.00 87.12 110 MET A C 1
ATOM 888 O O . MET A 1 110 ? 4.464 -4.945 -16.166 1.00 87.12 110 MET A O 1
ATOM 892 N N . ILE A 1 111 ? 5.365 -3.027 -15.442 1.00 82.94 111 ILE A N 1
ATOM 893 C CA . ILE A 1 111 ? 5.603 -3.523 -14.085 1.00 82.94 111 ILE A CA 1
ATOM 894 C C . ILE A 1 111 ? 4.271 -3.847 -13.408 1.00 82.94 111 ILE A C 1
ATOM 896 O O . ILE A 1 111 ? 4.159 -4.905 -12.790 1.00 82.94 111 ILE A O 1
ATOM 900 N N . ASP A 1 112 ? 3.262 -2.987 -13.531 1.00 78.94 112 ASP A N 1
ATOM 901 C CA . ASP A 1 112 ? 1.957 -3.192 -12.899 1.00 78.94 112 ASP A CA 1
ATOM 902 C C . ASP A 1 112 ? 1.219 -4.397 -13.470 1.00 78.94 112 ASP A C 1
ATOM 904 O O . ASP A 1 112 ? 0.745 -5.243 -12.708 1.00 78.94 112 ASP A O 1
ATOM 908 N N . SER A 1 113 ? 1.146 -4.498 -14.800 1.00 79.31 113 SER A N 1
ATOM 909 C CA . SER A 1 113 ? 0.496 -5.624 -15.477 1.00 79.31 113 SER A CA 1
ATOM 910 C C . SER A 1 113 ? 1.144 -6.951 -15.087 1.00 79.31 113 SER A C 1
ATOM 912 O O . SER A 1 113 ? 0.441 -7.859 -14.642 1.00 79.31 113 SER A O 1
ATOM 914 N N . PHE A 1 114 ? 2.477 -7.025 -15.119 1.00 85.88 114 PHE A N 1
ATOM 915 C CA . PHE A 1 114 ? 3.220 -8.212 -14.705 1.00 85.88 114 PHE A CA 1
ATOM 916 C C . PHE A 1 114 ? 3.024 -8.532 -13.218 1.00 85.88 114 PHE A C 1
ATOM 918 O O . PHE A 1 114 ? 2.781 -9.676 -12.848 1.00 85.88 114 PHE A O 1
ATOM 925 N N . THR A 1 115 ? 3.080 -7.525 -12.344 1.00 83.06 115 THR A N 1
ATOM 926 C CA . THR A 1 115 ? 2.891 -7.718 -10.897 1.00 83.06 115 THR A CA 1
ATOM 927 C C . THR A 1 115 ? 1.491 -8.244 -10.598 1.00 83.06 115 THR A C 1
ATOM 929 O O . THR A 1 115 ? 1.336 -9.184 -9.821 1.00 83.06 115 THR A O 1
ATOM 932 N N . LYS A 1 116 ? 0.465 -7.672 -11.235 1.00 80.44 116 LYS A N 1
ATOM 933 C CA . LYS A 1 116 ? -0.930 -8.093 -11.080 1.00 80.44 116 LYS A CA 1
ATOM 934 C C . LYS A 1 116 ? -1.152 -9.517 -11.586 1.00 80.44 116 LYS A C 1
ATOM 936 O O . LYS A 1 116 ? -1.847 -10.290 -10.929 1.00 80.44 116 LYS A O 1
ATOM 941 N N . GLU A 1 117 ? -0.559 -9.864 -12.722 1.00 86.12 117 GLU A N 1
ATOM 942 C CA . GLU A 1 117 ? -0.626 -11.210 -13.287 1.00 86.12 117 GLU A CA 1
ATOM 943 C C . GLU A 1 117 ? 0.083 -12.242 -12.395 1.00 86.12 117 GLU A C 1
ATOM 945 O O . GLU A 1 117 ? -0.481 -13.284 -12.070 1.00 86.12 117 GLU A O 1
ATOM 950 N N . GLU A 1 118 ? 1.293 -11.952 -11.923 1.00 86.00 118 GLU A N 1
ATOM 951 C CA . GLU A 1 118 ? 2.028 -12.865 -11.044 1.00 86.00 118 GLU A CA 1
ATOM 952 C C . GLU A 1 118 ? 1.331 -13.040 -9.687 1.00 86.00 118 GLU A C 1
ATOM 954 O O . GLU A 1 118 ? 1.272 -14.146 -9.150 1.00 86.00 118 GLU A O 1
ATOM 959 N N . LEU A 1 119 ? 0.727 -11.982 -9.141 1.00 80.31 119 LEU A N 1
ATOM 960 C CA . LEU A 1 119 ? -0.070 -12.077 -7.916 1.00 80.31 119 LEU A CA 1
ATOM 961 C C . LEU A 1 119 ? -1.369 -12.875 -8.101 1.00 80.31 119 LEU A C 1
ATOM 963 O O . LEU A 1 119 ? -1.823 -13.488 -7.133 1.00 80.31 119 LEU A O 1
ATOM 967 N N . SER A 1 120 ? -1.964 -12.889 -9.298 1.00 80.19 120 SER A N 1
ATOM 968 C CA . SER A 1 120 ? -3.191 -13.654 -9.567 1.00 80.19 120 SER A CA 1
ATOM 969 C C . SER A 1 120 ? -2.929 -15.157 -9.706 1.00 80.19 120 SER A C 1
ATOM 971 O O . SER A 1 120 ? -3.771 -15.963 -9.316 1.00 80.19 120 SER A O 1
ATOM 973 N N . LYS A 1 121 ? -1.739 -15.541 -10.190 1.00 85.31 121 LYS A N 1
ATOM 974 C CA . LYS A 1 121 ? -1.273 -16.940 -10.257 1.00 85.31 121 LYS A CA 1
ATOM 975 C C . LYS A 1 121 ? -0.906 -17.508 -8.888 1.00 85.31 121 LYS A C 1
ATOM 977 O O . LYS A 1 121 ? -0.928 -18.721 -8.679 1.00 85.31 121 LYS A O 1
ATOM 982 N N . LEU A 1 122 ? -0.520 -16.643 -7.955 1.00 79.81 122 LEU A N 1
ATOM 983 C CA . LEU A 1 122 ? -0.203 -17.040 -6.593 1.00 79.81 122 LEU A CA 1
ATOM 984 C C . LEU A 1 122 ? -1.503 -17.201 -5.796 1.00 79.81 122 LEU A C 1
ATOM 986 O O . LEU A 1 122 ? -2.301 -16.274 -5.694 1.00 79.81 122 LEU A O 1
ATOM 990 N N . GLY A 1 123 ? -1.695 -18.365 -5.172 1.00 67.69 123 GLY A N 1
ATOM 991 C CA . GLY A 1 123 ? -2.739 -18.535 -4.158 1.00 67.69 123 GLY A CA 1
ATOM 992 C C . GLY A 1 123 ? -2.500 -17.627 -2.943 1.00 67.69 123 GLY A C 1
ATOM 993 O O . GLY A 1 123 ? -1.381 -17.141 -2.722 1.00 67.69 123 GLY A O 1
ATOM 994 N N . SER A 1 124 ? -3.539 -17.424 -2.129 1.00 60.00 124 SER A N 1
ATOM 995 C CA . SER A 1 124 ? -3.462 -16.684 -0.856 1.00 60.00 124 SER A CA 1
ATOM 996 C C . SER A 1 124 ? -2.341 -17.192 0.055 1.00 60.00 124 SER A C 1
ATOM 998 O O . SER A 1 124 ? -1.688 -16.433 0.764 1.00 60.00 124 SER A O 1
ATOM 1000 N N . ASP A 1 125 ? -2.051 -18.483 -0.020 1.00 66.25 125 ASP A N 1
ATOM 1001 C CA . ASP A 1 125 ? -1.253 -19.165 0.994 1.00 66.25 125 ASP A CA 1
ATOM 1002 C C . ASP A 1 125 ? 0.259 -18.941 0.808 1.00 66.25 125 ASP A C 1
ATOM 1004 O O . ASP A 1 125 ? 1.066 -19.279 1.673 1.00 66.25 125 ASP A O 1
ATOM 1008 N N . SER A 1 126 ? 0.679 -18.326 -0.307 1.00 72.88 126 SER A N 1
ATOM 1009 C CA . SER A 1 126 ? 2.094 -18.127 -0.640 1.00 72.88 126 SER A CA 1
ATOM 1010 C C . SER A 1 126 ? 2.608 -16.718 -0.325 1.00 72.88 126 SER A C 1
ATOM 1012 O O . SER A 1 126 ? 3.146 -16.018 -1.186 1.00 72.88 126 SER A O 1
ATOM 1014 N N . ILE A 1 127 ? 2.490 -16.308 0.941 1.00 68.81 127 ILE A N 1
ATOM 1015 C CA . ILE A 1 127 ? 2.891 -14.973 1.432 1.00 68.81 127 ILE A CA 1
ATOM 1016 C C . ILE A 1 127 ?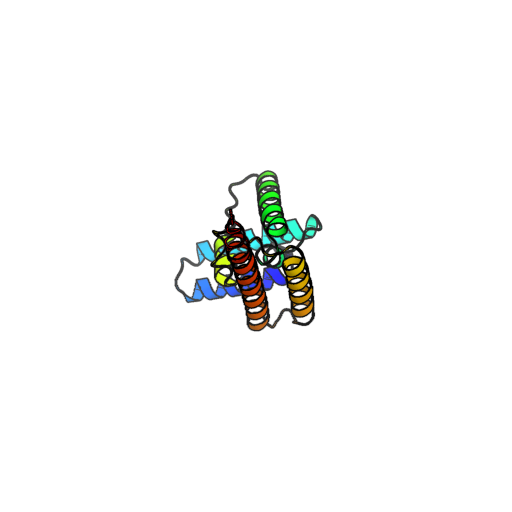 4.341 -14.629 1.060 1.00 68.81 127 ILE A C 1
ATOM 1018 O O . ILE A 1 127 ? 4.618 -13.526 0.590 1.00 68.81 127 ILE A O 1
ATOM 1022 N N . SER A 1 128 ? 5.263 -15.585 1.211 1.00 72.31 128 SER A N 1
ATOM 1023 C CA . SER A 1 128 ? 6.682 -15.384 0.890 1.00 72.31 128 SER A CA 1
ATOM 1024 C C . SER A 1 128 ? 6.910 -15.106 -0.604 1.00 72.31 128 SER A C 1
ATOM 1026 O O . SER A 1 128 ? 7.638 -14.180 -0.957 1.00 72.31 128 SER A O 1
ATOM 1028 N N . LYS A 1 129 ? 6.221 -15.831 -1.501 1.00 79.00 129 LYS A N 1
ATOM 1029 C CA . LYS A 1 129 ? 6.319 -15.597 -2.952 1.00 79.00 129 LYS A CA 1
ATOM 1030 C C . LYS A 1 129 ? 5.687 -14.267 -3.351 1.00 79.00 129 LYS A C 1
ATOM 1032 O O . LYS A 1 129 ? 6.312 -13.514 -4.092 1.00 79.00 129 LYS A O 1
ATOM 1037 N N . ARG A 1 130 ? 4.503 -13.939 -2.811 1.00 80.44 130 ARG A N 1
ATOM 1038 C CA . ARG A 1 130 ? 3.853 -12.635 -3.043 1.00 80.44 130 ARG A CA 1
ATOM 1039 C C . ARG A 1 130 ? 4.783 -11.492 -2.632 1.00 80.44 130 ARG A C 1
ATOM 1041 O O . ARG A 1 130 ? 5.013 -10.582 -3.418 1.00 80.44 130 ARG A O 1
ATOM 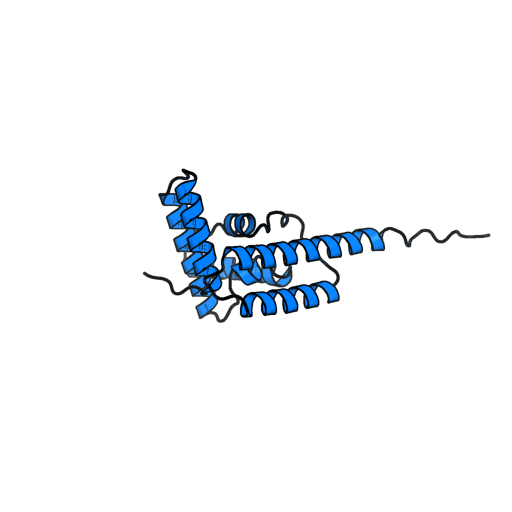1048 N N . LYS A 1 131 ? 5.398 -11.576 -1.448 1.00 72.69 131 LYS A N 1
ATOM 1049 C CA . LYS A 1 131 ? 6.384 -10.590 -0.976 1.00 72.69 131 LYS A CA 1
ATOM 1050 C C . LYS A 1 131 ? 7.564 -10.437 -1.944 1.00 72.69 131 LYS A C 1
ATOM 1052 O O . LYS A 1 131 ? 7.960 -9.313 -2.238 1.00 72.69 131 LYS A O 1
ATOM 1057 N N . SER A 1 132 ? 8.093 -11.533 -2.484 1.00 80.00 132 SER A N 1
ATOM 1058 C CA . SER A 1 132 ? 9.167 -11.485 -3.486 1.00 80.00 132 SER A CA 1
ATOM 1059 C C . SER A 1 132 ? 8.750 -10.786 -4.785 1.00 80.00 132 SER A C 1
ATOM 1061 O O . SER A 1 132 ? 9.514 -9.968 -5.296 1.00 80.00 132 SER A O 1
ATOM 1063 N N . VAL A 1 133 ? 7.539 -11.045 -5.292 1.00 82.56 133 VAL A N 1
ATOM 1064 C CA . VAL A 1 133 ? 6.990 -10.368 -6.486 1.00 82.56 133 VAL A CA 1
ATOM 1065 C C . VAL A 1 133 ? 6.881 -8.858 -6.253 1.00 82.56 133 VAL A C 1
ATOM 1067 O O . VAL A 1 133 ? 7.331 -8.059 -7.075 1.00 82.56 133 VAL A O 1
ATOM 1070 N N . LEU A 1 134 ? 6.370 -8.456 -5.090 1.00 77.38 134 LEU A N 1
ATOM 1071 C CA . LEU A 1 134 ? 6.211 -7.049 -4.715 1.00 77.38 134 LEU A CA 1
ATOM 1072 C C . LEU A 1 134 ? 7.556 -6.318 -4.544 1.00 77.38 134 LEU A C 1
ATOM 1074 O O . LEU A 1 134 ? 7.715 -5.173 -4.984 1.00 77.38 134 LEU A O 1
ATOM 1078 N N . ASN A 1 135 ? 8.552 -6.996 -3.967 1.00 76.38 135 ASN A N 1
ATOM 1079 C CA . ASN A 1 135 ? 9.927 -6.499 -3.881 1.00 76.38 135 ASN A CA 1
ATOM 1080 C C . ASN A 1 135 ? 10.537 -6.278 -5.268 1.00 76.38 135 ASN A C 1
ATOM 1082 O O . ASN A 1 135 ? 11.172 -5.251 -5.520 1.00 76.38 135 ASN A O 1
ATOM 1086 N N . LEU A 1 136 ? 10.336 -7.234 -6.177 1.00 84.62 136 LEU A N 1
ATOM 1087 C CA . LEU A 1 136 ? 10.833 -7.147 -7.545 1.00 84.62 136 LEU A CA 1
ATOM 1088 C C . LEU A 1 136 ? 10.216 -5.955 -8.286 1.00 84.62 136 LEU A C 1
ATOM 1090 O O . LEU A 1 136 ? 10.951 -5.177 -8.894 1.00 84.62 136 LEU A O 1
ATOM 1094 N N . ALA A 1 137 ? 8.897 -5.776 -8.189 1.00 81.69 137 ALA A N 1
ATOM 1095 C CA . ALA A 1 137 ? 8.192 -4.638 -8.776 1.00 81.69 137 ALA A CA 1
ATOM 1096 C C . ALA A 1 137 ? 8.743 -3.301 -8.257 1.00 81.69 137 ALA A C 1
ATOM 1098 O O . ALA A 1 137 ? 9.073 -2.402 -9.033 1.00 81.69 137 ALA A O 1
ATOM 1099 N N . SER A 1 138 ? 8.937 -3.200 -6.939 1.00 76.06 138 SER A N 1
ATOM 1100 C CA . SER A 1 138 ? 9.525 -2.017 -6.300 1.00 76.06 138 SER A CA 1
ATOM 1101 C C . SER A 1 138 ? 10.933 -1.724 -6.826 1.00 76.06 138 SER A C 1
ATOM 1103 O O . SER A 1 138 ? 11.237 -0.589 -7.188 1.00 76.06 138 SER A O 1
ATOM 1105 N N . ASN A 1 139 ? 11.786 -2.743 -6.941 1.00 80.06 139 ASN A N 1
ATOM 1106 C CA . ASN A 1 139 ? 13.142 -2.583 -7.466 1.00 80.06 139 ASN A CA 1
ATOM 1107 C C . ASN A 1 139 ? 13.164 -2.174 -8.945 1.00 80.06 139 ASN A C 1
ATOM 1109 O O . ASN A 1 139 ? 13.980 -1.335 -9.325 1.00 80.06 139 ASN A O 1
ATOM 1113 N N . LYS A 1 140 ? 12.249 -2.695 -9.770 1.00 84.62 140 LYS A N 1
ATOM 1114 C CA . LYS A 1 140 ? 12.123 -2.293 -11.180 1.00 84.62 140 LYS A CA 1
ATOM 1115 C C . LYS A 1 140 ? 11.732 -0.819 -11.320 1.00 84.62 140 LYS A C 1
ATOM 1117 O O . LYS A 1 140 ? 12.361 -0.105 -12.096 1.00 84.62 140 LYS A O 1
ATOM 1122 N N . ARG A 1 141 ? 10.782 -0.325 -10.514 1.00 82.56 141 ARG A N 1
ATOM 1123 C CA . ARG A 1 141 ? 10.405 1.104 -10.521 1.00 82.56 141 ARG A CA 1
ATOM 1124 C C . ARG A 1 141 ? 11.561 2.004 -10.097 1.00 82.56 141 ARG A C 1
ATOM 1126 O O . ARG A 1 141 ? 11.804 3.028 -10.727 1.00 82.56 141 ARG A O 1
ATOM 1133 N N . ARG A 1 142 ? 12.318 1.594 -9.072 1.00 79.69 142 ARG A N 1
ATOM 1134 C CA . ARG A 1 142 ? 13.535 2.299 -8.629 1.00 79.69 142 ARG A CA 1
ATOM 1135 C C . ARG A 1 142 ? 14.574 2.395 -9.737 1.00 79.69 142 ARG A C 1
ATOM 1137 O O . ARG A 1 142 ? 15.169 3.452 -9.923 1.00 79.69 142 ARG A O 1
ATOM 1144 N N . PHE A 1 143 ? 14.791 1.294 -10.449 1.00 82.69 143 PHE A N 1
ATOM 1145 C CA . PHE A 1 143 ? 15.749 1.237 -11.544 1.00 82.69 143 PHE A CA 1
ATOM 1146 C C . PHE A 1 143 ? 15.318 2.113 -12.726 1.00 82.69 143 PHE A C 1
ATOM 1148 O O . PHE A 1 143 ? 16.124 2.892 -13.221 1.00 82.69 143 PHE A O 1
ATOM 1155 N N . SER A 1 144 ? 14.044 2.067 -13.119 1.00 85.50 144 SER A N 1
ATOM 1156 C CA . SER A 1 144 ? 13.510 2.916 -14.191 1.00 85.50 144 SER A CA 1
ATOM 1157 C C . SER A 1 144 ? 13.545 4.412 -13.836 1.00 85.50 144 SER A C 1
ATOM 1159 O O . SER A 1 144 ? 14.022 5.230 -14.620 1.00 85.50 144 SER A O 1
ATOM 1161 N N . ASP A 1 145 ? 13.165 4.791 -12.610 1.00 83.31 145 ASP A N 1
ATOM 1162 C CA . ASP A 1 145 ? 13.303 6.177 -12.134 1.00 83.31 145 ASP A CA 1
ATOM 1163 C C . ASP A 1 145 ? 14.775 6.633 -12.101 1.00 83.31 145 ASP A C 1
ATOM 1165 O O . ASP A 1 145 ? 15.085 7.779 -12.435 1.00 83.31 145 ASP A O 1
ATOM 1169 N N . TRP A 1 146 ? 15.699 5.737 -11.736 1.00 86.06 146 TRP A N 1
ATOM 1170 C 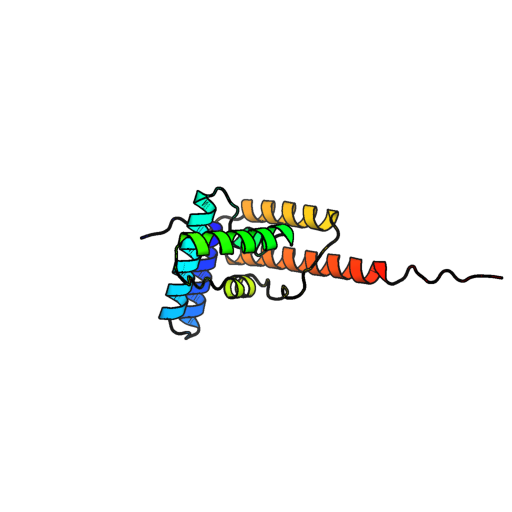CA . TRP A 1 146 ? 17.136 6.002 -11.810 1.00 86.06 146 TRP A CA 1
ATOM 1171 C C . TRP A 1 146 ? 17.610 6.214 -13.253 1.00 86.06 146 TRP A C 1
ATOM 1173 O O . TRP A 1 146 ? 18.297 7.205 -13.507 1.00 86.06 146 TRP A O 1
ATOM 1183 N N . LEU A 1 147 ? 17.202 5.352 -14.192 1.00 85.06 147 LEU A N 1
ATOM 1184 C CA . LEU A 1 147 ? 17.514 5.493 -15.619 1.00 85.06 147 LEU A CA 1
ATOM 1185 C C . LEU A 1 147 ? 17.024 6.832 -16.150 1.00 85.06 147 LEU A C 1
ATOM 1187 O O . LEU A 1 147 ? 17.786 7.558 -16.778 1.00 85.06 147 LEU A O 1
ATOM 1191 N N . ARG A 1 148 ? 15.790 7.209 -15.822 1.00 82.62 148 ARG A N 1
ATOM 1192 C CA . ARG A 1 148 ? 15.221 8.490 -16.228 1.00 82.62 148 ARG A CA 1
ATOM 1193 C C . ARG A 1 148 ? 16.019 9.673 -15.691 1.00 82.62 148 ARG A C 1
ATOM 1195 O O . ARG A 1 148 ? 16.350 10.588 -16.441 1.00 82.62 148 ARG A O 1
ATOM 1202 N N . LYS A 1 149 ? 16.372 9.657 -14.403 1.00 81.06 149 LYS A N 1
ATOM 1203 C CA . LYS A 1 149 ? 17.172 10.721 -13.772 1.00 81.06 149 LYS A CA 1
ATOM 1204 C C . LYS A 1 149 ? 18.581 10.827 -14.356 1.00 81.06 149 LYS A C 1
ATOM 1206 O O . LYS A 1 149 ? 19.119 11.927 -14.402 1.00 81.06 149 LYS A O 1
ATOM 1211 N N . LYS A 1 150 ? 19.177 9.712 -14.788 1.00 81.50 150 LYS A N 1
ATOM 1212 C CA . LYS A 1 150 ? 20.505 9.692 -15.418 1.00 81.50 150 LYS A CA 1
ATOM 1213 C C . LYS A 1 150 ? 20.469 10.056 -16.903 1.00 81.50 150 LYS A C 1
ATOM 1215 O O . LYS A 1 150 ? 21.248 10.903 -17.316 1.00 81.50 150 LYS A O 1
ATOM 1220 N N . GLY A 1 151 ? 19.519 9.525 -17.667 1.00 65.88 151 GLY A N 1
ATOM 1221 C CA . GLY A 1 151 ? 19.348 9.825 -19.093 1.00 65.88 151 GLY A CA 1
ATOM 1222 C C . GLY A 1 151 ? 18.919 11.267 -19.384 1.00 65.88 151 GLY A C 1
ATOM 1223 O O . GLY A 1 151 ? 19.218 11.788 -20.450 1.00 65.88 151 GLY A O 1
ATOM 1224 N N . SER A 1 152 ? 18.285 11.948 -18.422 1.00 58.69 152 SER A N 1
ATOM 1225 C CA . SER A 1 152 ? 17.926 13.374 -18.540 1.00 58.69 152 SER A CA 1
ATOM 1226 C C . SER A 1 152 ? 19.100 14.332 -18.272 1.00 58.69 152 SER A C 1
ATOM 1228 O O . SER A 1 152 ? 18.942 15.538 -18.434 1.00 58.69 152 SER A O 1
ATOM 1230 N N . GLY A 1 153 ? 20.249 13.827 -17.803 1.00 52.12 153 GLY A N 1
ATOM 1231 C CA . GLY A 1 153 ? 21.380 14.637 -17.337 1.00 52.12 153 GLY A CA 1
ATOM 1232 C C . GLY A 1 153 ? 22.531 14.823 -18.331 1.00 52.12 153 GLY A C 1
ATOM 1233 O O . GLY A 1 153 ? 23.438 15.589 -18.027 1.00 52.12 153 GLY A O 1
ATOM 1234 N N . GLU A 1 154 ? 22.522 14.155 -19.491 1.00 51.19 154 GLU A N 1
ATOM 1235 C CA . GLU A 1 154 ? 23.688 14.113 -20.402 1.00 51.19 154 GLU A CA 1
ATOM 1236 C C . GLU A 1 154 ? 23.450 14.702 -21.807 1.00 51.19 154 GLU A C 1
ATOM 1238 O O . GLU A 1 154 ? 24.363 14.693 -22.623 1.00 51.19 154 GLU A O 1
ATOM 1243 N N . HIS A 1 155 ? 22.280 15.281 -22.107 1.00 46.06 155 HIS A N 1
ATOM 1244 C CA . HIS A 1 155 ? 21.980 15.822 -23.450 1.00 46.06 155 HIS A CA 1
ATOM 1245 C C . HIS A 1 155 ? 22.049 17.356 -23.600 1.00 46.06 155 HIS A C 1
ATOM 1247 O O . HIS A 1 155 ? 21.620 17.879 -24.625 1.00 46.06 155 HIS A O 1
ATOM 1253 N N . SER A 1 156 ? 22.620 18.091 -22.637 1.00 46.75 156 SER A N 1
ATOM 1254 C CA . SER A 1 156 ? 22.721 19.567 -22.708 1.00 46.75 156 SER A CA 1
ATOM 1255 C C . SER A 1 156 ? 24.146 20.113 -22.842 1.00 46.75 156 SER A C 1
ATOM 1257 O O . SER A 1 156 ? 24.430 21.207 -22.362 1.00 46.75 156 SER A O 1
ATOM 1259 N N . GLN A 1 157 ? 25.043 19.395 -23.517 1.00 43.44 157 GLN A N 1
ATOM 1260 C CA . GLN A 1 157 ? 26.255 20.004 -24.074 1.00 43.44 157 GLN A CA 1
ATOM 1261 C C . GLN A 1 157 ? 26.441 19.540 -25.516 1.00 43.44 157 GLN A C 1
ATOM 1263 O O . GLN A 1 157 ? 27.144 18.576 -25.799 1.00 43.44 157 GLN A O 1
ATOM 1268 N N . SER A 1 158 ? 25.783 20.249 -26.433 1.00 41.59 158 SER A N 1
ATOM 1269 C CA . SER A 1 158 ? 26.223 20.283 -27.824 1.00 41.59 158 SER A CA 1
ATOM 1270 C C . SER A 1 158 ? 27.497 21.139 -27.867 1.00 41.59 158 SER A C 1
ATOM 1272 O O . SER A 1 158 ? 27.455 22.260 -27.354 1.00 41.59 158 SER A O 1
ATOM 1274 N N . PRO A 1 159 ? 28.627 20.662 -28.416 1.00 44.25 159 PRO A N 1
ATOM 1275 C CA . PRO A 1 159 ? 29.775 21.520 -28.665 1.00 44.25 159 PRO A CA 1
ATOM 1276 C C . PRO A 1 159 ? 29.393 22.489 -29.781 1.00 44.25 159 PRO A C 1
ATOM 1278 O O . PRO A 1 159 ? 29.096 22.068 -30.900 1.00 44.25 159 PRO A O 1
ATOM 1281 N N . ASP A 1 160 ? 29.357 23.772 -29.448 1.00 44.78 160 ASP A N 1
ATOM 1282 C CA . ASP A 1 160 ? 29.285 24.846 -30.426 1.00 44.78 160 ASP A CA 1
ATOM 1283 C C . ASP A 1 160 ? 30.653 24.896 -31.122 1.00 44.78 160 ASP A C 1
ATOM 1285 O O . ASP A 1 160 ? 31.669 25.179 -30.486 1.00 44.78 160 ASP A O 1
ATOM 1289 N N . TRP A 1 161 ? 30.704 24.514 -32.399 1.00 48.53 161 TRP A N 1
ATOM 1290 C CA . TRP A 1 161 ? 31.880 24.715 -33.241 1.00 48.53 161 TRP A CA 1
ATOM 1291 C C . TRP A 1 161 ? 31.637 25.944 -34.116 1.00 48.53 161 TRP A C 1
ATOM 1293 O O . TRP A 1 161 ? 31.025 25.840 -35.182 1.00 48.53 161 TRP A O 1
ATOM 1303 N N . GLN A 1 162 ? 32.149 27.086 -33.657 1.00 47.81 162 GLN A N 1
ATOM 1304 C CA . GLN A 1 162 ? 32.539 28.229 -34.486 1.00 47.81 162 GLN A CA 1
ATOM 1305 C C . GLN A 1 162 ? 33.936 28.692 -34.081 1.00 47.81 162 GLN A C 1
ATOM 1307 O O . GLN A 1 162 ? 34.197 28.777 -32.860 1.00 47.81 162 GLN A O 1
#

Radius of gyration: 18.64 Å; chains: 1; bounding box: 50×47×57 Å

pLDDT: mean 76.93, std 13.32, range [41.44, 94.38]

Sequence (162 aa):
KQHDPHPDDALIIDALANEERSKLRPAATSRKNASNQRKFSAWLKREGRESIVSRLTGTDEQQRSLQEDFRAFTKEEGKKVVVSLDRLRQYLGAESQLKQHNPYPDDALMIDSFTKEELSKLGSDSISKRKSVLNLASNKRRFSDWLRKKGSGEHSQSPDWQ

Secondary structure (DSSP, 8-state):
------HHHHHHHHHHHHHHHHTT--HHHHHHHHHHHHHHHHHHHHTTPPPHHHHHTS-HHHHHHHHHHHHHHHHHH-S------HHHHHHTT----SS-----HHHHHHHHHHHHHHHHHS-TT-HHHHHHHHHHHHHHHHHHHHHHHHHTTSSS------

Foldseek 3Di:
DDADFDLLQLLLLVVLLVVCVVVPDPNVVSVLLSVLLSVLRSVCVVVVHDGLLLLLLAAPVSVVVSVVSVVVSCVVVVDPSDNPSVSSCVSLVVPPPVDRQDFPPVLRVVLSVVLVVQVVPDDSVCPVVNSVSSNVSSVSSNVRSVCVVVVVPPPPDDPDDD